Protein AF-A0A7J4E538-F1 (afdb_monomer)

Nearest PDB structures (foldseek):
  3qdk-assembly1_B  TM=8.123E-01  e=2.907E-06  Halalkalibacterium halodurans
  3qdk-assembly2_C  TM=8.175E-01  e=4.466E-06  Halalkalibacterium halodurans
  5ya1-assembly2_B  TM=7.866E-01  e=6.069E-06  Escherichia coli K-12
  5ya2-assembly2_B  TM=7.824E-01  e=9.915E-06  Escherichia coli K-12
  5ya0-assembly2_B  TM=7.803E-01  e=9.915E-06  Escherichia coli K-12

Solvent-accessible surface area (backbone atoms only — not comparable to full-atom values): 7075 Å² total; per-residue (Å²): 89,81,43,57,33,30,43,51,69,52,74,39,69,65,94,81,84,52,94,48,38,52,74,47,63,23,96,66,60,48,94,53,24,36,33,38,33,34,47,33,63,49,36,48,43,51,49,50,48,42,40,71,74,75,28,54,66,44,46,55,49,16,67,75,70,76,50,58,38,63,57,55,52,48,62,50,19,67,76,45,61,91,62,36,90,64,41,44,60,45,67,30,72,48,87,15,36,38,42,68,71,69,35,67,79,46,61,49,44,80,45,64,87,56,94,83,62,49,72,34,38,64,52,60,58,92

Structure (mmCIF, N/CA/C/O backbone):
data_AF-A0A7J4E538-F1
#
_entry.id   AF-A0A7J4E538-F1
#
loop_
_atom_site.group_PDB
_atom_site.id
_atom_site.type_symbol
_atom_site.label_atom_id
_atom_site.label_alt_id
_atom_site.label_comp_id
_atom_site.label_asym_id
_atom_site.label_entity_id
_atom_site.label_seq_id
_atom_site.pdbx_PDB_ins_code
_atom_site.Cartn_x
_atom_site.Cartn_y
_atom_site.Cartn_z
_atom_site.occupancy
_atom_site.B_iso_or_equiv
_atom_site.auth_seq_id
_atom_site.auth_comp_id
_atom_site.auth_asym_id
_atom_site.auth_atom_id
_atom_site.pdbx_PDB_model_num
ATOM 1 N N . MET A 1 1 ? 9.298 7.869 -6.219 1.00 87.31 1 MET A N 1
ATOM 2 C CA . MET A 1 1 ? 8.281 8.897 -5.910 1.00 87.31 1 MET A CA 1
ATOM 3 C C . MET A 1 1 ? 7.051 8.215 -5.338 1.00 87.31 1 MET A C 1
ATOM 5 O O . MET A 1 1 ? 6.544 7.294 -5.969 1.00 87.31 1 MET A O 1
ATOM 9 N N . LEU A 1 2 ? 6.585 8.668 -4.174 1.00 92.56 2 LEU A N 1
ATOM 10 C CA . LEU A 1 2 ? 5.386 8.168 -3.500 1.00 92.56 2 LEU A CA 1
ATOM 11 C C . LEU A 1 2 ? 4.404 9.330 -3.312 1.00 92.56 2 LEU A C 1
ATOM 13 O O . LEU A 1 2 ? 4.782 10.370 -2.782 1.00 92.56 2 LEU A O 1
ATOM 17 N N . GLY A 1 3 ? 3.173 9.171 -3.786 1.00 93.44 3 GLY A N 1
ATOM 18 C CA . GLY A 1 3 ? 2.114 10.175 -3.702 1.00 93.44 3 GLY A CA 1
ATOM 19 C C . GLY A 1 3 ? 0.751 9.495 -3.749 1.00 93.44 3 GLY A C 1
ATOM 20 O O . GLY A 1 3 ? 0.539 8.507 -3.056 1.00 93.44 3 GLY A O 1
ATOM 21 N N . THR A 1 4 ? -0.170 9.978 -4.591 1.00 93.25 4 THR A N 1
ATOM 22 C CA . THR A 1 4 ? -1.468 9.294 -4.811 1.00 93.25 4 THR A CA 1
ATOM 23 C C . THR A 1 4 ? -1.249 7.853 -5.293 1.00 93.25 4 THR A C 1
ATOM 25 O O . THR A 1 4 ? -1.818 6.908 -4.745 1.00 93.25 4 THR A O 1
ATOM 28 N N . SER A 1 5 ? -0.353 7.713 -6.266 1.00 93.56 5 SER A N 1
ATOM 29 C CA . SER A 1 5 ? 0.220 6.468 -6.768 1.00 93.56 5 SER A CA 1
ATOM 30 C C . SER A 1 5 ? 1.713 6.417 -6.420 1.00 93.56 5 SER A C 1
ATOM 32 O O . SER A 1 5 ? 2.270 7.386 -5.892 1.00 93.56 5 SER A O 1
ATOM 34 N N . MET A 1 6 ? 2.398 5.332 -6.770 1.00 93.88 6 MET A N 1
ATOM 35 C CA . MET A 1 6 ? 3.851 5.241 -6.627 1.00 93.88 6 MET A CA 1
ATOM 36 C C . MET A 1 6 ? 4.519 4.957 -7.970 1.00 93.88 6 MET A C 1
ATOM 38 O O . MET A 1 6 ? 3.997 4.222 -8.804 1.00 93.88 6 MET A O 1
ATOM 42 N N . CYS A 1 7 ? 5.695 5.544 -8.163 1.00 93.38 7 CYS A N 1
ATOM 43 C CA . CYS A 1 7 ? 6.639 5.145 -9.195 1.00 93.38 7 CYS A CA 1
ATOM 44 C C . CYS A 1 7 ? 8.003 4.937 -8.539 1.00 93.38 7 CYS A C 1
ATOM 46 O O . CYS A 1 7 ? 8.565 5.873 -7.956 1.00 93.38 7 CYS A O 1
ATOM 48 N N . ASN A 1 8 ? 8.531 3.722 -8.606 1.00 93.19 8 ASN A N 1
ATOM 49 C CA . ASN A 1 8 ? 9.882 3.397 -8.169 1.00 93.19 8 ASN A CA 1
ATOM 50 C C . ASN A 1 8 ? 10.650 2.805 -9.343 1.00 93.19 8 ASN A C 1
ATOM 52 O O . ASN A 1 8 ? 10.150 1.934 -10.044 1.00 93.19 8 ASN A O 1
ATOM 56 N N . GLY A 1 9 ? 11.873 3.268 -9.556 1.00 93.44 9 GLY A N 1
ATOM 57 C CA . GLY A 1 9 ? 12.694 2.775 -10.646 1.00 93.44 9 GLY A CA 1
ATOM 58 C C . GLY A 1 9 ? 14.167 2.947 -10.357 1.00 93.44 9 GLY A C 1
ATOM 59 O O . GLY A 1 9 ? 14.551 3.637 -9.412 1.00 93.44 9 GLY A O 1
ATOM 60 N N . PHE A 1 10 ? 14.973 2.304 -11.182 1.00 93.94 10 PHE A N 1
ATOM 61 C CA . PHE A 1 10 ? 16.421 2.292 -11.096 1.00 93.94 10 PHE A CA 1
ATOM 62 C C . PHE A 1 10 ? 17.008 2.349 -12.503 1.00 93.94 10 PHE A C 1
ATOM 64 O O . PHE A 1 10 ? 16.390 1.897 -13.468 1.00 93.94 10 PHE A O 1
ATOM 71 N N . VAL A 1 11 ? 18.197 2.933 -12.605 1.00 95.19 11 VAL A N 1
ATOM 72 C CA . VAL A 1 11 ? 18.977 2.992 -13.842 1.00 95.19 11 VAL A CA 1
ATOM 73 C C . VAL A 1 11 ? 20.076 1.941 -13.752 1.00 95.19 11 VAL A C 1
ATOM 75 O O . VAL A 1 11 ? 20.701 1.797 -12.700 1.00 95.19 11 VAL A O 1
ATOM 78 N N . ASN A 1 12 ? 20.304 1.198 -14.828 1.00 93.12 12 ASN A N 1
ATOM 79 C CA . ASN A 1 12 ? 21.382 0.221 -14.927 1.00 93.12 12 ASN A CA 1
ATOM 80 C C . ASN A 1 12 ? 22.054 0.273 -16.307 1.00 93.12 12 ASN A C 1
ATOM 82 O O . ASN A 1 12 ? 21.468 0.718 -17.287 1.00 93.12 12 ASN A O 1
ATOM 86 N N . GLU A 1 13 ? 23.310 -0.167 -16.368 1.00 93.50 13 GLU A N 1
ATOM 87 C CA . GLU A 1 13 ? 24.064 -0.301 -17.627 1.00 93.50 13 GLU A CA 1
ATOM 88 C C . GLU A 1 13 ? 23.940 -1.710 -18.226 1.00 93.50 13 GLU A C 1
ATOM 90 O O . GLU A 1 13 ? 24.155 -1.936 -19.413 1.00 93.50 13 GLU A O 1
ATOM 95 N N . GLU A 1 14 ? 23.571 -2.686 -17.396 1.00 89.50 14 GLU A N 1
ATOM 96 C CA . GLU A 1 14 ? 23.312 -4.049 -17.839 1.00 89.50 14 GLU A CA 1
ATOM 97 C C . GLU A 1 14 ? 21.870 -4.201 -18.325 1.00 89.50 14 GLU A C 1
ATOM 99 O O . GLU A 1 14 ? 20.927 -3.765 -17.661 1.00 89.50 14 GLU A O 1
ATOM 104 N N . LEU A 1 15 ? 21.687 -4.924 -19.432 1.00 86.12 15 LEU A N 1
ATOM 105 C CA . LEU A 1 15 ? 20.380 -5.199 -20.028 1.00 86.12 15 LEU A CA 1
ATOM 106 C C . LEU A 1 15 ? 19.576 -6.235 -19.210 1.00 86.12 15 LEU A C 1
ATOM 108 O O . LEU A 1 15 ? 19.348 -7.365 -19.642 1.00 86.12 15 LEU A O 1
ATOM 112 N N . ARG A 1 16 ? 19.137 -5.856 -18.005 1.00 87.75 16 ARG A N 1
ATOM 113 C CA . ARG A 1 16 ? 18.301 -6.682 -17.116 1.00 87.75 16 ARG A CA 1
ATOM 114 C C . ARG A 1 16 ? 16.819 -6.378 -17.337 1.00 87.75 16 ARG A C 1
ATOM 116 O O . ARG A 1 16 ? 16.200 -5.654 -16.561 1.00 87.75 16 ARG A O 1
ATOM 123 N N . LEU A 1 17 ? 16.256 -6.930 -18.409 1.00 91.06 17 LEU A N 1
ATOM 124 C CA . LEU A 1 17 ? 14.844 -6.748 -18.752 1.00 91.06 17 LEU A CA 1
ATOM 125 C C . LEU A 1 17 ? 13.949 -7.660 -17.909 1.00 91.06 17 LEU A C 1
ATOM 127 O O . LEU A 1 17 ? 14.226 -8.847 -17.746 1.00 91.06 17 LEU A O 1
ATOM 131 N N . SER A 1 18 ? 12.841 -7.112 -17.411 1.00 91.44 18 SER A N 1
ATOM 132 C CA . SER A 1 18 ? 11.819 -7.872 -16.690 1.00 91.44 18 SER A CA 1
ATOM 133 C C . SER A 1 18 ? 10.427 -7.523 -17.205 1.00 91.44 18 SER A C 1
ATOM 135 O O . SER A 1 18 ? 10.092 -6.338 -17.225 1.00 91.44 18 SER A O 1
ATOM 137 N N . PRO A 1 19 ? 9.572 -8.510 -17.536 1.00 91.88 19 PRO A N 1
ATOM 138 C CA . PRO A 1 19 ? 8.190 -8.250 -17.945 1.00 91.88 19 PRO A CA 1
ATOM 139 C C . PRO A 1 19 ? 7.330 -7.686 -16.801 1.00 91.88 19 PRO A C 1
ATOM 141 O O . PRO A 1 19 ? 6.257 -7.142 -17.035 1.00 91.88 19 PRO A O 1
ATOM 144 N N . LYS A 1 20 ? 7.795 -7.778 -15.548 1.00 93.56 20 LYS A N 1
ATOM 145 C CA . LYS A 1 20 ? 7.113 -7.194 -14.381 1.00 93.56 20 LYS A CA 1
ATOM 146 C C . LYS A 1 20 ? 7.325 -5.683 -14.255 1.00 93.56 20 LYS A C 1
ATOM 148 O O . LYS A 1 20 ? 6.678 -5.052 -13.427 1.00 93.56 20 LYS A O 1
ATOM 153 N N . LEU A 1 21 ? 8.245 -5.118 -15.033 1.00 94.44 21 LEU A N 1
ATOM 154 C CA . LEU A 1 21 ? 8.620 -3.708 -15.000 1.00 94.44 21 LEU A CA 1
ATOM 155 C C . LEU A 1 21 ? 8.418 -3.080 -16.377 1.00 94.44 21 LEU A C 1
ATOM 157 O O . LEU A 1 21 ? 8.453 -3.760 -17.401 1.00 94.44 21 LEU A O 1
ATOM 161 N N . VAL A 1 22 ? 8.266 -1.761 -16.397 1.00 93.69 22 VAL A N 1
ATOM 162 C CA . VAL A 1 22 ? 8.410 -0.975 -17.624 1.00 93.69 22 VAL A CA 1
ATOM 163 C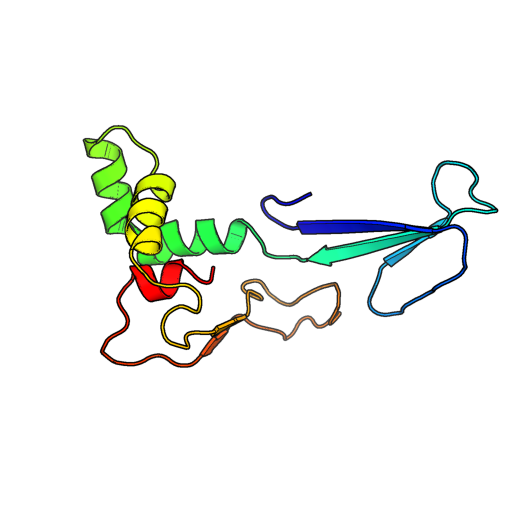 C . VAL A 1 22 ? 9.900 -0.7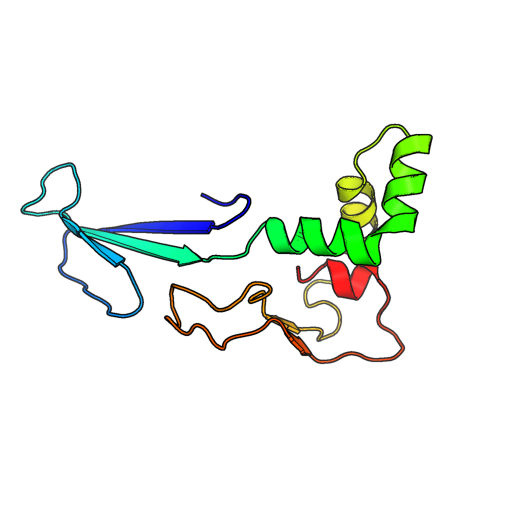27 -17.829 1.00 93.69 22 VAL A C 1
ATOM 165 O O . VAL A 1 22 ? 10.558 -0.248 -16.910 1.00 93.69 22 VAL A O 1
ATOM 168 N N . ASN A 1 23 ? 10.432 -1.058 -19.008 1.00 93.94 23 ASN A N 1
ATOM 169 C CA . ASN A 1 23 ? 11.855 -0.916 -19.335 1.00 93.94 23 ASN A CA 1
ATOM 170 C C . ASN A 1 23 ? 12.005 -0.075 -20.609 1.00 93.94 23 ASN A C 1
ATOM 172 O O . ASN A 1 23 ? 11.325 -0.353 -21.596 1.00 93.94 23 ASN A O 1
ATOM 176 N N . TYR A 1 24 ? 12.879 0.930 -20.601 1.00 92.62 24 TYR A N 1
ATOM 177 C CA . TYR A 1 24 ? 13.192 1.749 -21.779 1.00 92.62 24 TYR A CA 1
ATOM 178 C C . TYR A 1 24 ? 14.601 2.340 -21.687 1.00 92.62 24 TYR A C 1
ATOM 180 O O . TYR A 1 24 ? 15.131 2.480 -20.580 1.00 92.62 24 TYR A O 1
ATOM 188 N N . PRO A 1 25 ? 15.209 2.693 -22.836 1.00 94.19 25 PRO A N 1
ATOM 189 C CA . PRO A 1 25 ? 16.463 3.436 -22.873 1.00 94.19 25 PRO A CA 1
ATOM 190 C C . PRO A 1 25 ? 16.413 4.655 -21.956 1.00 94.19 25 PRO A C 1
ATOM 192 O O . PRO A 1 25 ? 15.448 5.425 -21.977 1.00 94.19 25 PRO A O 1
ATOM 195 N N . TYR A 1 26 ? 17.437 4.820 -21.123 1.00 95.19 26 TYR A N 1
ATOM 196 C CA . TYR A 1 26 ? 17.521 5.979 -20.251 1.00 95.19 26 TYR A CA 1
ATOM 197 C C . TYR A 1 26 ? 17.761 7.246 -21.078 1.00 95.19 26 TYR A C 1
ATOM 199 O O . TYR A 1 26 ? 18.400 7.217 -22.124 1.00 95.19 26 TYR A O 1
ATOM 207 N N . VAL A 1 27 ? 17.254 8.384 -20.599 1.00 94.00 27 VAL A N 1
ATOM 208 C CA . VAL A 1 27 ? 17.322 9.659 -21.336 1.00 94.00 27 VAL A CA 1
ATOM 209 C C . VAL A 1 27 ? 18.759 10.149 -21.558 1.00 94.00 27 VAL A C 1
ATOM 211 O O . VAL A 1 27 ? 19.024 10.886 -22.503 1.00 94.00 27 VAL A O 1
ATOM 214 N N . VAL A 1 28 ? 19.697 9.731 -20.704 1.00 93.62 28 VAL A N 1
ATOM 215 C CA . VAL A 1 28 ? 21.131 10.000 -20.848 1.00 93.62 28 VAL A CA 1
ATOM 216 C C . VAL A 1 28 ? 21.832 8.699 -21.223 1.00 93.62 28 VAL A C 1
ATOM 218 O O . VAL A 1 28 ? 21.664 7.705 -20.527 1.00 93.62 28 VAL A O 1
ATOM 221 N N . GLN A 1 29 ? 22.650 8.722 -22.281 1.00 92.62 29 GLN A N 1
ATOM 222 C CA . GLN A 1 29 ? 23.340 7.531 -22.799 1.00 92.62 29 GLN A CA 1
ATOM 223 C C . GLN A 1 29 ? 22.367 6.380 -23.108 1.00 92.62 29 GLN A C 1
ATOM 225 O O . GLN A 1 29 ? 22.550 5.254 -22.655 1.00 92.62 29 GLN A O 1
ATOM 230 N N . ASP A 1 30 ? 21.353 6.665 -23.916 1.00 91.44 30 ASP A N 1
ATOM 231 C CA . ASP A 1 30 ? 20.278 5.757 -24.336 1.00 91.44 30 ASP A CA 1
ATOM 232 C C . ASP A 1 30 ? 20.760 4.415 -24.918 1.00 91.44 30 ASP A C 1
ATOM 234 O O . ASP A 1 30 ? 20.076 3.402 -24.804 1.00 91.44 30 ASP A O 1
ATOM 238 N N . GLN A 1 31 ? 21.962 4.373 -25.493 1.00 91.31 31 GLN A N 1
ATOM 239 C CA . GLN A 1 31 ? 22.560 3.135 -26.011 1.00 91.31 31 GLN A CA 1
ATOM 240 C C . GLN A 1 31 ? 23.249 2.263 -24.951 1.00 91.31 31 GLN A C 1
ATOM 242 O O . GLN A 1 31 ? 23.595 1.118 -25.237 1.00 91.31 31 GLN A O 1
ATOM 247 N N . LYS A 1 32 ? 23.509 2.803 -23.757 1.00 92.19 32 LYS A N 1
ATOM 248 C CA . LYS A 1 32 ? 24.271 2.131 -22.690 1.00 92.19 32 LYS A CA 1
ATOM 249 C C . LYS A 1 32 ? 23.482 1.968 -21.404 1.00 92.19 32 LYS A C 1
ATOM 251 O O . LYS A 1 32 ? 23.767 1.056 -20.643 1.00 92.19 32 LYS A O 1
ATOM 256 N N . MET A 1 33 ? 22.533 2.859 -21.148 1.00 95.25 33 MET A N 1
ATOM 257 C CA . MET A 1 33 ? 21.771 2.903 -19.914 1.00 95.25 33 MET A CA 1
ATOM 258 C C . MET A 1 33 ? 20.311 2.569 -20.170 1.00 95.25 33 MET A C 1
ATOM 260 O O . MET A 1 33 ? 19.680 3.068 -21.101 1.00 95.25 33 MET A O 1
ATOM 264 N N . LEU A 1 34 ? 19.760 1.756 -19.284 1.00 95.00 34 LEU A N 1
ATOM 265 C CA . LEU A 1 34 ? 18.364 1.374 -19.249 1.00 95.00 34 LEU A CA 1
ATOM 266 C C . LEU A 1 34 ? 17.747 1.913 -17.956 1.00 95.00 34 LEU A C 1
ATOM 268 O O . LEU A 1 34 ? 18.356 1.882 -16.887 1.00 95.00 34 LEU A O 1
ATOM 272 N N . TYR A 1 35 ? 16.526 2.426 -18.059 1.00 95.31 35 TYR A N 1
ATOM 273 C CA . TYR A 1 35 ? 15.709 2.768 -16.907 1.00 95.31 35 TYR A CA 1
ATOM 274 C C . TYR A 1 35 ? 14.540 1.796 -16.809 1.00 95.31 35 TYR A C 1
ATOM 276 O O . TYR A 1 35 ? 13.751 1.631 -17.745 1.00 95.31 35 TYR A O 1
ATOM 284 N N . SER A 1 36 ? 14.451 1.150 -15.652 1.00 95.19 36 SER A N 1
ATOM 285 C CA . SER A 1 36 ? 13.397 0.204 -15.321 1.00 95.19 36 SER A CA 1
ATOM 286 C C . SER A 1 36 ? 12.598 0.746 -14.150 1.00 95.19 36 SER A C 1
ATOM 288 O O . SER A 1 36 ? 13.172 1.124 -13.125 1.00 95.19 36 SER A O 1
ATOM 290 N N . PHE A 1 37 ? 11.273 0.770 -14.267 1.00 94.69 37 PHE A N 1
ATOM 291 C CA . PHE A 1 37 ? 10.412 1.229 -13.183 1.00 94.69 37 PHE A CA 1
ATOM 292 C C . PHE A 1 37 ? 9.163 0.365 -13.007 1.00 94.69 37 PHE A C 1
ATOM 294 O O . PHE A 1 37 ? 8.652 -0.254 -13.942 1.00 94.69 37 PHE A O 1
ATOM 301 N N . ALA A 1 38 ? 8.659 0.352 -11.778 1.00 94.56 38 ALA A N 1
ATOM 302 C CA . ALA A 1 38 ? 7.343 -0.135 -11.415 1.00 94.56 38 ALA A CA 1
ATOM 303 C C . ALA A 1 38 ? 6.436 1.061 -11.109 1.00 94.56 38 ALA A C 1
ATOM 305 O O . ALA A 1 38 ? 6.754 1.931 -10.295 1.00 94.56 38 ALA A O 1
ATOM 306 N N . GLY A 1 39 ? 5.304 1.119 -11.805 1.00 92.56 39 GLY A N 1
ATOM 307 C CA . GLY A 1 39 ? 4.213 2.020 -11.464 1.00 92.56 39 GLY A CA 1
ATOM 308 C C . GLY A 1 39 ? 3.181 1.247 -10.664 1.00 92.56 39 GLY A C 1
ATOM 309 O O . GLY A 1 39 ? 2.583 0.332 -11.215 1.00 92.56 39 GLY A O 1
ATOM 310 N N . ILE A 1 40 ? 2.952 1.635 -9.414 1.00 91.62 40 ILE A N 1
ATOM 311 C CA . ILE A 1 40 ? 1.901 1.076 -8.555 1.00 91.62 40 ILE A CA 1
ATOM 312 C C . ILE A 1 40 ? 0.744 2.069 -8.532 1.00 91.62 40 ILE A C 1
ATOM 314 O O . ILE A 1 40 ? 0.956 3.277 -8.395 1.00 91.62 40 ILE A O 1
ATOM 318 N N . VAL A 1 41 ? -0.468 1.586 -8.788 1.00 90.94 41 VAL A N 1
ATOM 319 C CA . VAL A 1 41 ? -1.668 2.401 -9.016 1.00 90.94 41 VAL A CA 1
ATOM 320 C C . VAL A 1 41 ? -2.093 3.104 -7.734 1.00 90.94 41 VAL A C 1
ATOM 322 O O . VAL A 1 41 ? -2.303 4.318 -7.743 1.00 90.94 41 VAL A O 1
ATOM 325 N N . THR A 1 42 ? -2.154 2.370 -6.628 1.00 89.75 42 THR A N 1
ATOM 326 C CA . THR A 1 42 ? -2.638 2.873 -5.343 1.00 89.75 42 THR A CA 1
ATOM 327 C C . THR A 1 42 ? -1.538 2.873 -4.299 1.00 89.75 42 THR A C 1
ATOM 329 O O . THR A 1 42 ? -0.967 1.841 -3.969 1.00 89.75 42 THR A O 1
ATOM 332 N N . ALA A 1 43 ? -1.241 4.061 -3.776 1.00 92.50 43 ALA A N 1
ATOM 333 C CA . ALA A 1 43 ? -0.331 4.230 -2.655 1.00 92.50 43 ALA A CA 1
ATOM 334 C C . ALA A 1 43 ? -0.967 5.141 -1.599 1.00 92.50 43 ALA A C 1
ATOM 33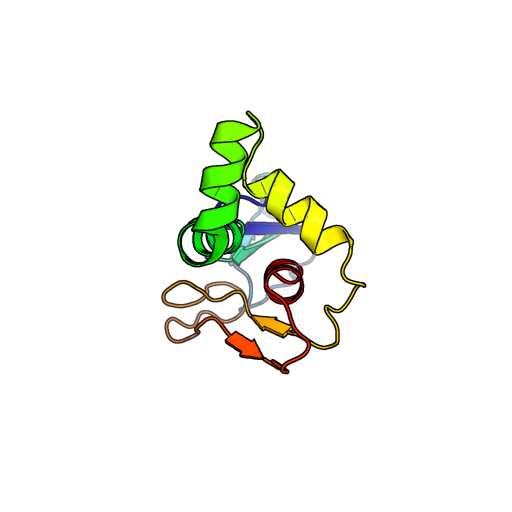6 O O . ALA A 1 43 ? -1.852 4.706 -0.870 1.00 92.50 43 ALA A O 1
ATOM 337 N N . GLY A 1 44 ? -0.650 6.437 -1.580 1.00 93.62 44 GLY A N 1
ATOM 338 C CA . GLY A 1 44 ? -1.265 7.394 -0.654 1.00 93.62 44 GLY A CA 1
ATOM 339 C C . GLY A 1 44 ? -2.783 7.536 -0.821 1.00 93.62 44 GLY A C 1
ATOM 340 O O . GLY A 1 44 ? -3.463 8.019 0.085 1.00 93.62 44 GLY A O 1
ATOM 341 N N . TYR A 1 45 ? -3.351 7.084 -1.946 1.00 94.06 45 TYR A N 1
ATOM 342 C CA . TYR A 1 45 ? -4.803 6.977 -2.085 1.00 94.06 45 TYR A CA 1
ATOM 343 C C . TYR A 1 45 ? -5.425 5.962 -1.110 1.00 94.06 45 TYR A C 1
ATOM 345 O O . TYR A 1 45 ? -6.543 6.194 -0.660 1.00 94.06 45 TYR A O 1
ATOM 353 N N . CYS A 1 46 ? -4.712 4.896 -0.718 1.00 94.88 46 CYS A N 1
ATOM 354 C CA . CYS A 1 46 ? -5.175 3.942 0.298 1.00 94.88 46 CYS A CA 1
ATOM 355 C C . CYS A 1 46 ? -5.386 4.636 1.649 1.00 94.88 46 CYS A C 1
ATOM 357 O O . CYS A 1 46 ? -6.442 4.497 2.264 1.00 94.88 46 CYS A O 1
ATOM 359 N N . ILE A 1 47 ? -4.421 5.461 2.058 1.00 94.88 47 ILE A N 1
ATOM 360 C CA . ILE A 1 47 ? -4.472 6.243 3.301 1.00 94.88 47 ILE A CA 1
ATOM 361 C C . ILE A 1 47 ? -5.618 7.265 3.244 1.00 94.88 47 ILE A C 1
ATOM 363 O O . ILE A 1 47 ? -6.391 7.404 4.194 1.00 94.88 47 ILE A O 1
ATOM 367 N N . ARG A 1 48 ? -5.787 7.952 2.104 1.00 94.81 48 ARG A N 1
ATOM 368 C CA . ARG A 1 48 ? -6.918 8.870 1.886 1.00 94.81 48 ARG A CA 1
ATOM 369 C C . ARG A 1 48 ? -8.261 8.148 1.992 1.00 94.81 48 ARG A C 1
ATOM 371 O O . ARG A 1 48 ? -9.152 8.630 2.684 1.00 94.81 48 ARG A O 1
ATOM 378 N N . TRP A 1 49 ? -8.399 7.004 1.325 1.00 94.88 49 TRP A N 1
ATOM 379 C CA . TRP A 1 49 ? -9.610 6.190 1.375 1.00 94.88 49 TRP A CA 1
ATOM 380 C C . TRP A 1 49 ? -9.924 5.760 2.809 1.00 94.88 49 TRP A C 1
ATOM 382 O O . TRP A 1 49 ? -11.065 5.894 3.245 1.00 94.88 49 TRP A O 1
ATOM 392 N N . PHE A 1 50 ? -8.912 5.327 3.568 1.00 96.12 50 PHE A N 1
ATOM 393 C CA . PHE A 1 50 ? -9.086 4.950 4.967 1.00 96.12 50 PHE A CA 1
ATOM 394 C C . PHE A 1 50 ? -9.621 6.118 5.792 1.00 96.12 50 PHE A C 1
ATOM 396 O O . PHE A 1 50 ? -10.631 5.978 6.482 1.00 96.12 50 PHE A O 1
ATOM 403 N N . ARG A 1 51 ? -8.989 7.292 5.686 1.00 94.88 51 ARG A N 1
ATOM 404 C CA . ARG A 1 51 ? -9.440 8.510 6.369 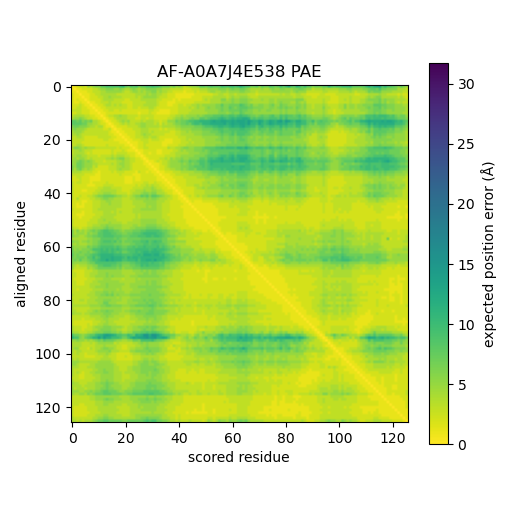1.00 94.88 51 ARG A CA 1
ATOM 405 C C . ARG A 1 51 ? -10.898 8.834 6.031 1.00 94.88 51 ARG A C 1
ATOM 407 O O . ARG A 1 51 ? -11.690 9.093 6.932 1.00 94.88 51 ARG A O 1
ATOM 414 N N . ASP A 1 52 ? -11.254 8.800 4.751 1.00 94.81 52 ASP A N 1
ATOM 415 C CA . ASP A 1 52 ? -12.578 9.221 4.282 1.00 94.81 52 ASP A CA 1
ATOM 416 C C . ASP A 1 52 ? -13.686 8.221 4.659 1.00 94.81 52 ASP A C 1
ATOM 418 O O . ASP A 1 52 ? -14.806 8.624 4.991 1.00 94.81 52 ASP A O 1
ATOM 422 N N . GLN A 1 53 ? -13.390 6.917 4.634 1.00 95.25 53 GLN A N 1
ATOM 423 C CA . GLN A 1 53 ? -14.380 5.865 4.891 1.00 95.25 53 GLN A CA 1
ATOM 424 C C . GLN A 1 53 ? -14.436 5.426 6.358 1.00 95.25 53 GLN A C 1
ATOM 426 O O . GLN A 1 53 ? -15.528 5.272 6.906 1.00 95.25 53 GLN A O 1
ATOM 431 N N . LEU A 1 54 ? -13.281 5.254 7.003 1.00 94.56 54 LEU A N 1
ATOM 432 C CA . LEU A 1 54 ? -13.139 4.671 8.345 1.00 94.56 54 LEU A CA 1
ATOM 433 C C . LEU A 1 54 ? -12.664 5.690 9.399 1.00 94.56 54 LEU A C 1
ATOM 435 O O . LEU A 1 54 ? -12.913 5.512 10.594 1.00 94.56 54 LEU A O 1
ATOM 439 N N . GLY A 1 55 ? -12.031 6.781 8.961 1.00 93.88 55 GLY A N 1
ATOM 440 C CA . GLY A 1 55 ? -11.441 7.829 9.801 1.00 93.88 55 GLY A CA 1
ATOM 441 C C . GLY A 1 55 ? -12.336 9.047 10.077 1.00 93.88 55 GLY A C 1
ATOM 442 O O . GLY A 1 55 ? -11.829 10.131 10.359 1.00 93.88 55 GLY A O 1
ATOM 443 N N . LYS A 1 56 ? -13.668 8.929 9.957 1.00 92.81 56 LYS A N 1
ATOM 444 C CA . LYS A 1 56 ? -14.591 10.083 10.077 1.00 92.81 56 LYS A CA 1
ATOM 445 C C . LYS A 1 56 ? -14.554 10.758 11.453 1.00 92.81 56 LYS A C 1
ATOM 447 O O . LYS A 1 56 ? -14.732 11.970 11.545 1.00 92.81 56 LYS A O 1
ATOM 452 N N . GLN A 1 57 ? -14.334 9.986 12.517 1.00 92.38 57 GLN A N 1
ATOM 453 C CA . GLN A 1 57 ? -14.230 10.513 13.883 1.00 92.38 57 GLN A CA 1
ATOM 454 C C . GLN A 1 57 ? -12.945 11.325 14.055 1.00 92.38 57 GLN A C 1
ATOM 456 O O . GLN A 1 57 ? -12.970 12.426 14.593 1.00 92.38 57 GLN A O 1
ATOM 461 N N . GLU A 1 58 ? -11.840 10.813 13.524 1.00 93.31 58 GLU A N 1
ATOM 462 C CA . GLU A 1 58 ? -10.536 11.463 13.514 1.00 93.31 58 GLU A CA 1
ATOM 463 C C . GLU A 1 58 ? -10.569 12.725 12.648 1.00 93.31 58 GLU A C 1
ATOM 465 O O . GLU A 1 58 ? -9.988 13.739 13.017 1.00 93.31 58 GLU A O 1
ATOM 470 N N . ALA A 1 59 ? -11.317 12.712 11.541 1.00 90.06 59 ALA A N 1
ATOM 471 C CA . ALA A 1 59 ? -11.573 13.901 10.734 1.00 90.06 59 ALA A CA 1
ATOM 472 C C . ALA A 1 59 ? -12.339 14.988 11.506 1.00 90.06 59 ALA A C 1
ATOM 474 O O . ALA A 1 59 ? -11.974 16.159 11.423 1.00 90.06 59 ALA A O 1
ATOM 475 N N . ALA A 1 60 ? -13.355 14.616 12.289 1.00 92.25 60 ALA A N 1
ATOM 476 C CA . ALA A 1 60 ? -14.087 15.566 13.126 1.00 92.25 60 ALA A CA 1
ATOM 477 C C . ALA A 1 60 ? -13.212 16.126 14.262 1.00 92.25 60 ALA A C 1
ATOM 479 O O . ALA A 1 60 ? -13.216 17.331 14.516 1.00 92.25 60 ALA A O 1
ATOM 480 N N . LEU A 1 61 ? -12.426 15.265 14.914 1.00 92.75 61 LEU A N 1
ATOM 481 C CA . LEU A 1 61 ? -11.506 15.658 15.979 1.00 92.75 61 LEU A CA 1
ATOM 482 C C . LEU A 1 61 ? -10.389 16.575 15.456 1.00 92.75 61 LEU A C 1
ATOM 484 O O . LEU A 1 61 ? -10.060 17.573 16.091 1.00 92.75 61 LEU A O 1
ATOM 488 N N . ALA A 1 62 ? -9.860 16.288 14.266 1.00 92.81 62 ALA A N 1
ATOM 489 C CA . ALA A 1 62 ? -8.868 17.111 13.580 1.00 92.81 62 ALA A CA 1
ATOM 490 C C . ALA A 1 62 ? -9.338 18.559 13.390 1.00 92.81 62 ALA A C 1
ATOM 492 O O . ALA A 1 62 ? -8.572 19.490 13.640 1.00 92.81 62 ALA A O 1
ATOM 493 N N . SER A 1 63 ? -10.609 18.760 13.022 1.00 89.94 63 SER A N 1
ATOM 494 C CA . SER A 1 63 ? -11.196 20.099 12.902 1.00 89.94 63 SER A CA 1
ATOM 495 C C . SER A 1 63 ? -11.267 20.845 14.236 1.00 89.94 63 SER A C 1
ATOM 497 O O . SER A 1 63 ? -11.095 22.058 14.254 1.00 89.94 63 SER A O 1
ATOM 499 N N . GLN A 1 64 ? -11.497 20.143 15.349 1.00 92.81 64 GLN A N 1
ATOM 500 C CA . GLN A 1 64 ? -11.552 20.756 16.683 1.00 92.81 64 GLN A CA 1
ATOM 501 C C . GLN A 1 64 ? -10.161 21.092 17.227 1.00 92.81 64 GLN A C 1
ATOM 503 O O . GLN A 1 64 ? -9.968 22.136 17.841 1.00 92.81 64 GLN A O 1
ATOM 508 N N . LEU A 1 65 ? -9.192 20.207 16.992 1.00 91.62 65 LEU A N 1
ATOM 509 C CA . LEU A 1 65 ? -7.820 20.340 17.480 1.00 91.62 65 LEU A CA 1
ATOM 510 C C . LEU A 1 65 ? -6.925 21.183 16.557 1.00 91.62 65 LEU A C 1
ATOM 512 O O . LEU A 1 65 ? -5.780 21.450 16.907 1.00 91.62 65 LEU A O 1
ATOM 516 N N . ASN A 1 66 ? -7.433 21.601 15.392 1.00 92.62 66 ASN A N 1
ATOM 517 C CA . ASN A 1 66 ? -6.688 22.324 14.358 1.00 92.62 66 ASN A CA 1
ATOM 518 C C . ASN A 1 66 ? -5.394 21.598 13.926 1.00 92.62 66 ASN A C 1
ATOM 520 O O . ASN A 1 66 ? -4.344 22.212 13.735 1.00 92.62 66 ASN A O 1
ATOM 524 N N . ILE A 1 67 ? -5.479 20.274 13.779 1.00 94.19 67 ILE A N 1
ATOM 525 C CA . ILE A 1 67 ? -4.393 19.408 13.296 1.00 94.19 67 ILE A CA 1
ATOM 526 C C . ILE A 1 67 ? -4.870 18.565 12.113 1.00 94.19 67 ILE A C 1
ATOM 528 O O . ILE A 1 67 ? -6.058 18.498 11.814 1.00 94.19 67 ILE A O 1
ATOM 532 N N . SER A 1 68 ? -3.944 17.904 11.420 1.00 94.56 68 SER A N 1
ATOM 533 C CA . SER A 1 68 ? -4.293 16.979 10.341 1.00 94.56 68 SER A CA 1
ATOM 534 C C . SER A 1 68 ? -4.925 15.701 10.897 1.00 94.56 68 SER A C 1
ATOM 536 O O . SER A 1 68 ? -4.424 15.109 11.852 1.00 94.56 68 SER A O 1
ATOM 538 N N . SER A 1 69 ? -5.983 15.217 10.247 1.00 94.56 69 SER A N 1
ATOM 539 C CA . SER A 1 69 ? -6.583 13.912 10.552 1.00 94.56 69 SER A CA 1
ATOM 540 C C . SER A 1 69 ? -5.623 12.750 10.329 1.00 94.56 69 SER A C 1
ATOM 542 O O . SER A 1 69 ? -5.699 11.764 11.055 1.00 94.56 69 SER A O 1
ATOM 544 N N . TYR A 1 70 ? -4.681 12.888 9.392 1.00 95.38 70 TYR A N 1
ATOM 545 C CA . TYR A 1 70 ? -3.608 11.911 9.214 1.00 95.38 70 TYR A CA 1
ATOM 546 C C . TYR A 1 70 ? -2.710 11.839 10.451 1.00 95.38 70 TYR A C 1
ATOM 548 O O . TYR A 1 70 ? -2.430 10.749 10.917 1.00 95.38 70 TYR A O 1
ATOM 556 N N . SER A 1 71 ? -2.371 12.979 11.061 1.00 95.81 71 SER A N 1
ATOM 557 C CA . SER A 1 71 ? -1.537 13.000 12.269 1.00 95.81 71 SER A CA 1
ATOM 558 C C . SER A 1 71 ? -2.206 12.305 13.454 1.00 95.81 71 SER A C 1
ATOM 560 O O . SER A 1 71 ? -1.530 11.652 14.236 1.00 95.81 71 SER A O 1
ATOM 562 N N . ILE A 1 72 ? -3.531 12.410 13.588 1.00 95.62 72 ILE A N 1
ATOM 563 C CA . ILE A 1 72 ? -4.271 11.683 14.632 1.00 95.62 72 ILE A CA 1
ATOM 564 C C . ILE A 1 72 ? -4.205 10.173 14.381 1.00 95.62 72 ILE A C 1
ATOM 566 O O . ILE A 1 72 ? -3.949 9.407 15.305 1.00 95.62 72 ILE A O 1
ATOM 570 N N . LEU A 1 73 ? -4.424 9.749 13.134 1.00 96.25 73 LEU A N 1
ATOM 571 C CA . LEU A 1 73 ? -4.349 8.338 12.755 1.00 96.25 73 LEU A CA 1
ATOM 572 C C . LEU A 1 73 ? -2.933 7.771 12.959 1.00 96.25 73 LEU A C 1
ATOM 574 O O . LEU A 1 73 ? -2.800 6.671 13.495 1.00 96.25 73 LEU A O 1
ATOM 578 N N . ASP A 1 74 ? -1.900 8.538 12.604 1.00 96.44 74 ASP A N 1
ATOM 579 C CA . ASP A 1 74 ? -0.493 8.176 12.799 1.00 96.44 74 ASP A CA 1
ATOM 580 C C . ASP A 1 74 ? -0.171 7.993 14.288 1.00 96.44 74 ASP A C 1
ATOM 582 O O . ASP A 1 74 ? 0.358 6.953 14.671 1.00 96.44 74 ASP A O 1
ATOM 586 N N . LEU A 1 75 ? -0.576 8.936 15.150 1.00 96.31 75 LEU A N 1
ATOM 587 C CA . LEU A 1 75 ? -0.349 8.855 16.600 1.00 96.31 75 LEU A CA 1
ATOM 588 C C . LEU A 1 75 ? -0.976 7.608 17.238 1.00 96.31 75 LEU A C 1
ATOM 590 O O . LEU A 1 75 ? -0.418 7.036 18.175 1.00 96.31 75 LEU A O 1
ATOM 594 N N . GLU A 1 76 ? -2.144 7.175 16.761 1.00 95.88 76 GLU A N 1
ATOM 595 C CA . GLU A 1 76 ? -2.768 5.944 17.251 1.00 95.88 76 GLU A CA 1
ATOM 596 C C . GLU A 1 76 ? -2.090 4.693 16.680 1.00 95.88 76 GLU A C 1
ATOM 598 O O . GLU A 1 76 ? -1.866 3.727 17.414 1.00 95.88 76 GLU A O 1
ATOM 603 N N . ALA A 1 77 ? -1.719 4.700 15.398 1.00 97.25 77 ALA A N 1
ATOM 604 C CA . ALA A 1 77 ? -0.997 3.592 14.780 1.00 97.25 77 ALA A CA 1
ATOM 605 C C . ALA A 1 77 ? 0.414 3.411 15.346 1.00 97.25 77 ALA A C 1
ATOM 607 O O . ALA A 1 77 ? 0.879 2.275 15.423 1.00 97.25 77 ALA A O 1
ATOM 608 N N . GLU A 1 78 ? 1.090 4.475 15.783 1.00 97.62 78 GLU A N 1
ATOM 609 C CA . GLU A 1 78 ? 2.409 4.418 16.426 1.00 97.62 78 GLU A CA 1
ATOM 610 C C . GLU A 1 78 ? 2.422 3.556 17.694 1.00 97.62 78 GLU A C 1
ATOM 612 O O . GLU A 1 78 ? 3.434 2.918 17.987 1.00 97.62 78 GLU A O 1
ATOM 617 N N . LYS A 1 79 ? 1.294 3.478 18.409 1.00 97.19 79 LYS A N 1
ATOM 618 C CA . LYS A 1 79 ? 1.144 2.666 19.629 1.00 97.19 79 LYS A CA 1
ATOM 619 C C . LYS A 1 79 ? 1.045 1.166 1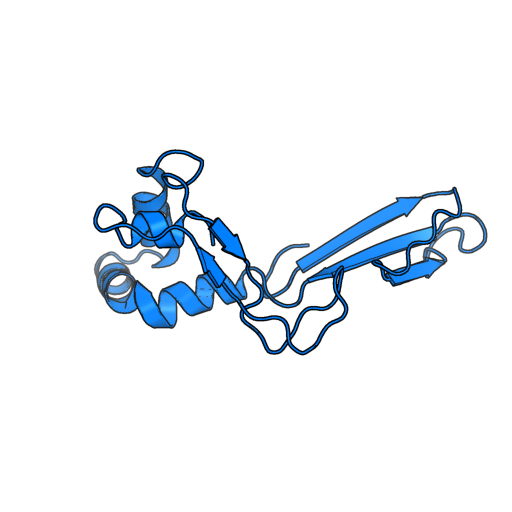9.343 1.00 97.19 79 LYS A C 1
ATOM 621 O O . LYS A 1 79 ? 1.220 0.362 20.255 1.00 97.19 79 LYS A O 1
ATOM 626 N N . VAL A 1 80 ? 0.734 0.783 18.105 1.00 97.88 80 VAL A N 1
ATOM 627 C CA . VAL A 1 80 ? 0.650 -0.618 17.680 1.00 97.88 80 VAL A CA 1
ATOM 628 C C . VAL A 1 80 ? 2.056 -1.101 17.299 1.00 97.88 80 VAL A C 1
ATOM 630 O O . VAL A 1 80 ? 2.766 -0.395 16.577 1.00 97.88 80 VAL A O 1
ATOM 633 N N . PRO A 1 81 ? 2.500 -2.289 17.743 1.00 96.31 81 PRO A N 1
ATOM 634 C CA . PRO A 1 81 ? 3.827 -2.789 17.404 1.00 96.31 81 PRO A CA 1
ATOM 635 C C . PRO A 1 81 ? 3.986 -3.053 15.893 1.00 96.31 81 PRO A C 1
ATOM 637 O O . PRO A 1 81 ? 3.006 -3.248 15.163 1.00 96.31 81 PRO A O 1
ATOM 640 N N . PRO A 1 82 ? 5.227 -3.054 15.368 1.00 96.25 82 PRO A N 1
ATOM 641 C CA . PRO A 1 82 ? 5.503 -3.513 14.009 1.00 96.25 82 PRO A CA 1
ATOM 642 C C . PRO A 1 82 ? 4.879 -4.887 13.726 1.00 96.25 82 PRO A C 1
ATOM 644 O O . PRO A 1 82 ? 4.928 -5.780 14.565 1.00 96.25 82 PRO A O 1
ATOM 647 N N . GLY A 1 83 ? 4.302 -5.046 12.534 1.00 93.94 83 GLY A N 1
ATOM 648 C CA . GLY A 1 83 ? 3.596 -6.268 12.136 1.00 93.94 83 GLY A CA 1
ATOM 649 C C . GLY A 1 83 ? 2.103 -6.288 12.474 1.00 93.94 83 GLY A C 1
ATOM 650 O O . GLY A 1 83 ? 1.434 -7.236 12.075 1.00 93.94 83 GLY A O 1
ATOM 651 N N . SER A 1 84 ? 1.574 -5.264 13.160 1.00 96.81 84 SER A N 1
ATOM 652 C CA . SER A 1 84 ? 0.133 -5.081 13.401 1.00 96.81 84 SER A CA 1
ATOM 653 C C . SER A 1 84 ? -0.558 -6.332 13.955 1.00 96.81 84 SER A C 1
ATOM 655 O O . SER A 1 84 ? -1.662 -6.663 13.530 1.00 96.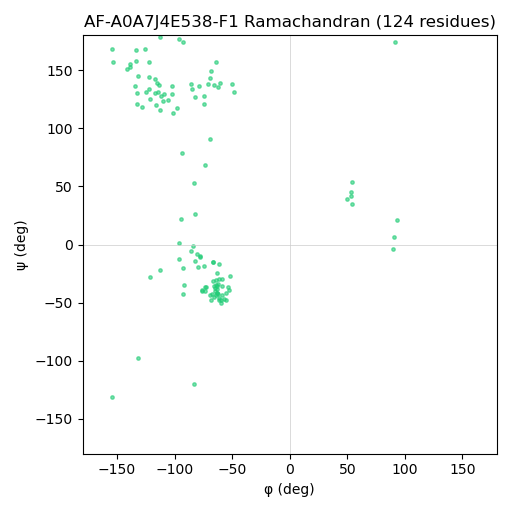81 84 SER A O 1
ATOM 657 N N . GLU A 1 85 ? 0.124 -7.048 14.858 1.00 96.31 85 GLU A N 1
ATOM 658 C CA . GLU A 1 85 ? -0.350 -8.304 15.467 1.00 96.31 85 GLU A CA 1
ATOM 659 C C . GLU A 1 85 ? -0.765 -9.376 14.432 1.00 96.31 85 GLU A C 1
ATOM 661 O O . GLU A 1 85 ? -1.685 -10.166 14.636 1.00 96.31 85 GLU A O 1
ATOM 666 N N . GLY A 1 86 ? -0.066 -9.418 13.292 1.00 95.56 86 GLY A N 1
ATOM 667 C CA . GLY A 1 86 ? -0.293 -10.396 12.225 1.00 95.56 86 GLY A CA 1
ATOM 668 C C . GLY A 1 86 ? -1.295 -9.952 11.158 1.00 95.56 86 GLY A C 1
ATOM 669 O O . GLY A 1 86 ? -1.627 -10.745 10.275 1.00 95.56 86 GLY A O 1
ATOM 670 N N . LEU A 1 87 ? -1.761 -8.700 11.199 1.00 97.00 87 LEU A N 1
ATOM 671 C CA . LEU A 1 87 ? -2.616 -8.146 10.156 1.00 97.00 87 LEU A CA 1
ATOM 672 C C . LEU A 1 87 ? -1.812 -7.826 8.887 1.00 97.00 87 LEU A C 1
ATOM 674 O O . LEU A 1 87 ? -0.820 -7.097 8.929 1.00 97.00 87 LEU A O 1
ATOM 678 N N . ILE A 1 88 ? -2.277 -8.328 7.742 1.00 96.62 88 ILE A N 1
ATOM 679 C CA . ILE A 1 88 ? -1.659 -8.095 6.431 1.00 96.62 88 ILE A CA 1
ATOM 680 C C . ILE A 1 88 ? -2.610 -7.283 5.560 1.00 96.62 88 ILE A C 1
ATOM 682 O O . ILE A 1 88 ? -3.777 -7.645 5.402 1.00 96.62 88 ILE A O 1
ATOM 686 N N . PHE A 1 89 ? -2.086 -6.221 4.949 1.00 96.25 89 PHE A N 1
ATOM 687 C CA . PHE A 1 89 ? -2.796 -5.427 3.955 1.00 96.25 89 PHE A CA 1
ATOM 688 C C . PHE A 1 89 ? -2.169 -5.593 2.568 1.00 96.25 89 PHE A C 1
ATOM 690 O O . PHE A 1 89 ? -0.966 -5.408 2.387 1.00 96.25 89 PHE A O 1
ATOM 697 N N . LEU A 1 90 ? -2.999 -5.932 1.582 1.00 94.00 90 LEU A N 1
ATOM 698 C CA . LEU A 1 90 ? -2.655 -5.894 0.164 1.00 94.00 90 LEU A CA 1
ATOM 699 C C . LEU A 1 90 ? -3.273 -4.626 -0.448 1.00 94.00 90 LEU A C 1
ATOM 701 O O . LEU A 1 90 ? -4.502 -4.548 -0.535 1.00 94.00 90 LEU A O 1
ATOM 705 N N . PRO A 1 91 ? -2.469 -3.639 -0.889 1.00 92.44 91 PRO A N 1
ATOM 706 C CA . PRO A 1 91 ? -2.934 -2.277 -1.168 1.00 92.44 91 PRO A CA 1
ATOM 707 C C . PRO A 1 91 ? -3.586 -2.082 -2.547 1.00 92.44 91 PRO A C 1
ATOM 709 O O . PRO A 1 91 ? -3.592 -0.970 -3.073 1.00 92.44 91 PRO A O 1
ATOM 712 N N . HIS A 1 92 ? -4.166 -3.124 -3.145 1.00 92.81 92 HIS A N 1
ATOM 713 C CA . HIS A 1 92 ? -4.742 -3.098 -4.500 1.00 92.81 92 HIS A CA 1
ATOM 714 C C . HIS A 1 92 ? -6.175 -2.537 -4.517 1.00 92.81 92 HIS A C 1
ATOM 716 O O . HIS A 1 92 ? -7.122 -3.175 -4.968 1.00 92.81 92 HIS A O 1
ATOM 722 N N . MET A 1 93 ? -6.361 -1.350 -3.944 1.00 89.38 93 MET A N 1
ATOM 723 C CA . MET A 1 93 ? -7.681 -0.780 -3.634 1.00 89.38 93 MET A CA 1
ATOM 724 C C . MET A 1 93 ? -8.419 -0.177 -4.844 1.00 89.38 93 MET A C 1
ATOM 726 O O . MET A 1 93 ? -9.593 0.171 -4.727 1.00 89.38 93 MET A O 1
ATOM 730 N N . MET A 1 94 ? -7.757 -0.032 -5.994 1.00 84.25 94 MET A N 1
ATOM 731 C CA . MET A 1 94 ? -8.381 0.404 -7.250 1.00 84.25 94 MET A CA 1
ATOM 732 C C . MET A 1 94 ? -8.765 -0.808 -8.117 1.00 84.25 94 MET A C 1
ATOM 734 O O . MET A 1 94 ? -8.530 -1.956 -7.746 1.00 84.25 94 MET A O 1
ATOM 738 N N . VAL A 1 95 ? -9.410 -0.572 -9.264 1.00 80.31 95 VAL A N 1
ATOM 739 C CA . VAL A 1 95 ? -9.678 -1.622 -10.257 1.00 80.31 95 VAL A CA 1
ATOM 740 C C . VAL A 1 95 ? -8.351 -2.038 -10.893 1.00 80.31 95 VAL A C 1
ATOM 742 O O . VAL A 1 95 ? -7.914 -1.437 -11.873 1.00 80.31 95 VAL A O 1
ATOM 745 N N . GLY A 1 96 ? -7.714 -3.040 -10.288 1.00 87.06 96 GLY A N 1
ATOM 746 C CA . GLY A 1 96 ? -6.488 -3.641 -10.784 1.00 87.06 96 GLY A CA 1
ATOM 747 C C . GLY A 1 96 ? -5.198 -3.031 -10.264 1.00 87.06 96 GLY A C 1
ATOM 748 O O . GLY A 1 96 ? -5.177 -2.004 -9.584 1.00 87.06 96 GLY A O 1
ATOM 749 N N . GLU A 1 97 ? -4.103 -3.675 -10.650 1.00 91.12 97 GLU A N 1
ATOM 750 C CA . GLU A 1 97 ? -2.745 -3.237 -10.384 1.00 91.12 97 GLU A CA 1
ATOM 751 C C . GLU A 1 97 ? -1.897 -3.290 -11.658 1.00 91.12 97 GLU A C 1
ATOM 753 O O . GLU A 1 97 ? -2.035 -4.178 -12.500 1.00 91.12 97 GLU A O 1
ATOM 758 N N . ARG A 1 98 ? -0.982 -2.326 -11.787 1.00 91.19 98 ARG A N 1
ATOM 759 C CA . ARG A 1 98 ? 0.038 -2.328 -12.842 1.00 91.19 98 ARG A CA 1
ATOM 760 C C . ARG A 1 98 ? 1.201 -3.210 -12.390 1.00 91.19 98 ARG A C 1
ATOM 762 O O . ARG A 1 98 ? 1.017 -4.391 -12.124 1.00 91.19 98 ARG A O 1
ATOM 769 N N . ALA A 1 99 ? 2.407 -2.671 -12.271 1.00 91.19 99 ALA A N 1
ATOM 770 C CA . ALA A 1 99 ? 3.545 -3.466 -11.845 1.00 91.19 99 ALA A CA 1
ATOM 771 C C . ALA A 1 99 ? 3.356 -3.941 -10.386 1.00 91.19 99 ALA A C 1
ATOM 773 O O . ALA A 1 99 ? 2.960 -3.138 -9.542 1.00 91.19 99 ALA A O 1
ATOM 774 N N . PRO A 1 100 ? 3.678 -5.206 -10.054 1.00 89.75 100 PRO A N 1
ATOM 775 C CA . PRO A 1 100 ? 4.276 -6.231 -10.918 1.00 89.75 100 PRO A CA 1
ATOM 776 C C . PRO A 1 100 ? 3.272 -7.204 -11.569 1.00 89.75 100 PRO A C 1
ATOM 778 O O . PRO A 1 100 ? 3.714 -8.145 -12.229 1.00 89.75 100 PRO A O 1
ATOM 781 N N . TYR A 1 101 ? 1.968 -7.042 -11.331 1.00 91.81 101 TYR A N 1
ATOM 782 C CA . TYR A 1 101 ? 0.946 -8.043 -11.664 1.00 91.81 101 TYR A CA 1
ATOM 783 C C . TYR A 1 101 ? 0.330 -7.864 -13.052 1.00 91.81 101 TYR A C 1
ATOM 785 O O . TYR A 1 101 ? 0.064 -8.860 -13.715 1.00 91.81 101 TYR A O 1
ATOM 793 N N . TRP A 1 102 ? 0.164 -6.620 -13.502 1.00 92.19 102 TRP A N 1
ATOM 794 C CA . TRP A 1 102 ? -0.472 -6.257 -14.770 1.00 92.19 102 TRP A CA 1
ATOM 795 C C . TRP A 1 102 ? -1.858 -6.888 -14.928 1.00 92.19 102 TRP A C 1
ATOM 797 O O . TRP A 1 102 ? -2.184 -7.441 -15.974 1.00 92.19 102 TRP A O 1
ATOM 807 N N . ASP A 1 103 ? -2.651 -6.817 -13.863 1.00 92.88 103 ASP A N 1
ATOM 808 C CA . ASP A 1 103 ? -3.915 -7.532 -13.724 1.00 92.88 103 ASP A CA 1
ATOM 809 C C . ASP A 1 103 ? -4.994 -6.560 -13.227 1.00 92.88 103 ASP A C 1
ATOM 811 O O . ASP A 1 103 ? -4.868 -5.933 -12.170 1.00 92.88 103 ASP A O 1
ATOM 815 N N . ASP A 1 104 ? -6.055 -6.411 -14.018 1.00 92.44 104 ASP A N 1
ATOM 816 C CA . ASP A 1 104 ? -7.184 -5.513 -13.783 1.00 92.44 104 ASP A CA 1
ATOM 817 C C . ASP A 1 104 ? -8.222 -6.070 -12.784 1.00 92.44 104 ASP A C 1
ATOM 819 O O . ASP A 1 104 ? -9.116 -5.351 -12.308 1.00 92.44 104 ASP A O 1
ATOM 823 N N . HIS A 1 105 ? -8.084 -7.334 -12.389 1.00 92.50 105 HIS A N 1
ATOM 824 C CA . HIS A 1 105 ? -8.961 -8.032 -11.456 1.00 92.50 105 HIS A CA 1
ATOM 825 C C . HIS A 1 105 ? -8.453 -8.039 -10.011 1.00 92.50 105 HIS A C 1
ATOM 827 O O . HIS A 1 105 ? -9.242 -8.319 -9.106 1.00 92.50 105 HIS A O 1
ATOM 833 N N . VAL A 1 106 ? -7.193 -7.670 -9.756 1.00 92.94 106 VAL A N 1
ATOM 834 C CA . VAL A 1 106 ? -6.647 -7.605 -8.388 1.00 92.94 106 VAL A CA 1
ATOM 835 C C . VAL A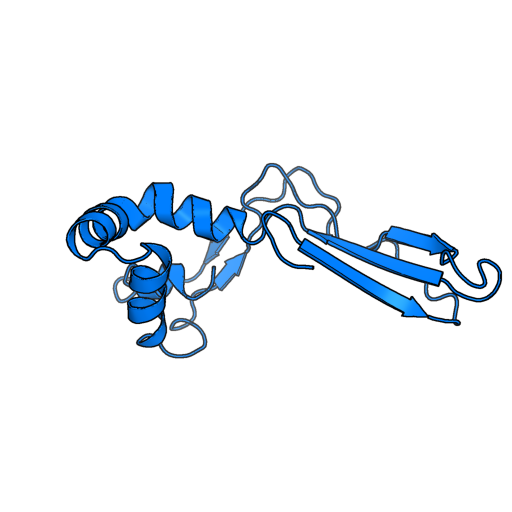 1 106 ? -7.429 -6.597 -7.541 1.00 92.94 106 VAL A C 1
ATOM 837 O O . VAL A 1 106 ? -7.807 -5.521 -8.016 1.00 92.94 106 VAL A O 1
ATOM 840 N N . ARG A 1 107 ? -7.703 -6.957 -6.283 1.00 93.38 107 ARG A N 1
ATOM 841 C CA . ARG A 1 107 ? -8.420 -6.128 -5.304 1.00 93.38 107 ARG A 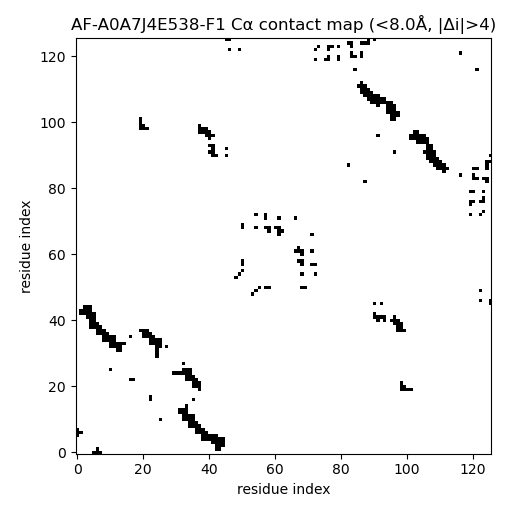CA 1
ATOM 842 C C . ARG A 1 107 ? -7.699 -6.114 -3.963 1.00 93.38 107 ARG A C 1
ATOM 844 O O . ARG A 1 107 ? -6.919 -7.014 -3.654 1.00 93.38 107 ARG A O 1
ATOM 851 N N . GLY A 1 108 ? -7.976 -5.081 -3.174 1.00 93.56 108 GLY A N 1
ATOM 852 C CA . GLY A 1 108 ? -7.386 -4.897 -1.859 1.00 93.56 108 GLY A CA 1
ATOM 853 C C . GLY A 1 108 ? -7.895 -5.938 -0.872 1.00 93.56 108 GLY A C 1
ATOM 854 O O . GLY A 1 108 ? -9.062 -6.330 -0.914 1.00 93.56 108 GLY A O 1
ATOM 855 N N . ILE A 1 109 ? -7.011 -6.395 0.012 1.00 95.25 109 ILE A N 1
ATOM 856 C CA . ILE A 1 109 ? -7.320 -7.422 1.011 1.00 95.25 109 ILE A CA 1
ATOM 857 C C . ILE A 1 109 ? -6.764 -6.977 2.355 1.00 95.25 109 ILE A C 1
ATOM 859 O O . ILE A 1 109 ? -5.621 -6.539 2.440 1.00 95.25 109 ILE A O 1
ATOM 863 N N . ILE A 1 110 ? -7.560 -7.149 3.406 1.00 96.25 110 ILE A N 1
ATOM 864 C CA . ILE A 1 110 ? -7.093 -7.126 4.790 1.00 96.25 110 ILE A CA 1
ATOM 865 C C . ILE A 1 110 ? -7.268 -8.546 5.323 1.00 96.25 110 ILE A C 1
ATOM 867 O O . ILE A 1 110 ? -8.391 -9.047 5.393 1.00 96.25 110 ILE A O 1
ATOM 871 N N . ALA A 1 111 ? -6.166 -9.207 5.661 1.00 97.38 111 ALA A N 1
ATOM 872 C CA . ALA A 1 111 ? -6.148 -10.595 6.108 1.00 97.38 111 ALA A CA 1
ATOM 873 C C . ALA A 1 111 ? -5.639 -10.697 7.550 1.00 97.38 111 ALA A C 1
ATOM 875 O O . ALA A 1 111 ? -4.719 -9.979 7.935 1.00 97.38 111 ALA A O 1
ATOM 876 N N . GLY A 1 112 ? -6.229 -11.610 8.331 1.00 96.62 112 GLY A N 1
ATOM 877 C CA . GLY A 1 112 ? -5.821 -11.875 9.717 1.00 96.62 112 GLY A CA 1
ATOM 878 C C . GLY A 1 112 ? -6.585 -11.087 10.788 1.00 96.62 112 GLY A C 1
ATOM 879 O O . GLY A 1 112 ? -6.081 -10.923 11.891 1.00 96.62 112 GLY A O 1
ATOM 880 N N . LEU A 1 113 ? -7.789 -10.577 10.503 1.00 97.06 113 LEU A N 1
ATOM 881 C CA . LEU A 1 113 ? -8.587 -9.859 11.505 1.00 97.06 113 LEU A CA 1
ATOM 882 C C . LEU A 1 113 ? -8.970 -10.755 12.698 1.00 97.06 113 LEU A C 1
ATOM 884 O O . LEU A 1 113 ? -9.439 -11.878 12.525 1.00 97.06 113 LEU A O 1
ATOM 888 N N . THR A 1 114 ? -8.834 -10.209 13.907 1.00 96.62 114 THR A N 1
ATOM 889 C CA . THR A 1 114 ? -9.288 -10.797 15.172 1.00 96.62 114 THR A CA 1
ATOM 890 C C . THR A 1 114 ? -10.026 -9.728 15.981 1.00 96.62 114 THR A C 1
ATOM 892 O O . THR A 1 114 ? -9.939 -8.540 15.670 1.00 96.62 114 THR A O 1
ATOM 895 N N . VAL A 1 115 ? -10.736 -10.125 17.042 1.00 96.69 115 VAL A N 1
ATOM 896 C CA . VAL A 1 115 ? -11.479 -9.185 17.908 1.00 96.69 115 VAL A CA 1
ATOM 897 C C . VAL A 1 115 ? -10.583 -8.223 18.699 1.00 96.69 115 VAL A C 1
ATOM 899 O O . VAL A 1 115 ? -11.079 -7.230 19.222 1.00 96.69 115 VAL A O 1
ATOM 902 N N . TYR A 1 116 ? -9.279 -8.495 18.785 1.00 95.25 116 TYR A N 1
ATOM 903 C CA . TYR A 1 116 ? -8.313 -7.620 19.455 1.00 95.25 116 TYR A CA 1
ATOM 904 C C . TYR A 1 116 ? -7.883 -6.437 18.579 1.00 95.25 116 TYR A C 1
ATOM 906 O O . TYR A 1 116 ? -7.391 -5.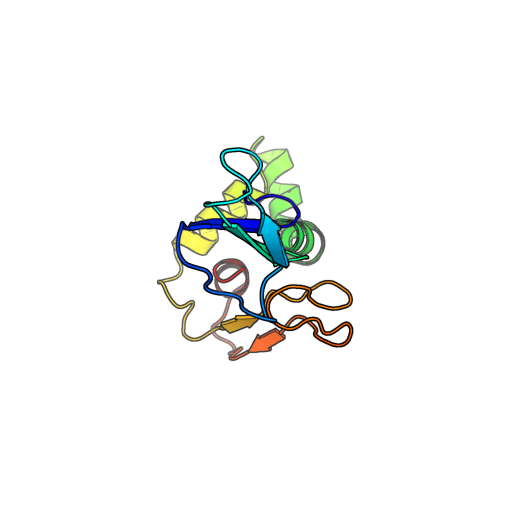432 19.092 1.00 95.25 116 TYR A O 1
ATOM 914 N N . HIS A 1 117 ? -8.080 -6.530 17.261 1.00 97.25 117 HIS A N 1
ATOM 915 C CA . HIS A 1 117 ? -7.654 -5.491 16.336 1.00 97.25 117 HIS A CA 1
ATOM 916 C C . HIS A 1 117 ? -8.571 -4.272 16.408 1.00 97.25 117 HIS A C 1
ATOM 918 O O . HIS A 1 117 ? -9.772 -4.329 16.148 1.00 97.25 117 HIS A O 1
ATOM 924 N N . THR A 1 118 ? -7.964 -3.135 16.729 1.00 95.94 118 THR A N 1
ATOM 925 C CA . THR A 1 118 ? -8.615 -1.823 16.715 1.00 95.94 118 THR A CA 1
ATOM 926 C C . THR A 1 118 ? -8.411 -1.125 15.372 1.00 95.94 118 THR A C 1
ATOM 928 O O . THR A 1 118 ? -7.624 -1.562 14.532 1.00 95.94 118 THR A O 1
ATOM 931 N N . LYS A 1 119 ? -9.058 0.030 15.179 1.00 95.44 119 LYS A N 1
ATOM 932 C CA . LYS A 1 119 ? -8.854 0.872 13.991 1.00 95.44 119 LYS A CA 1
ATOM 933 C C . LYS A 1 119 ? -7.374 1.210 13.750 1.00 95.44 119 LYS A C 1
ATOM 935 O O . LYS A 1 119 ? -6.937 1.200 12.606 1.00 95.44 119 LYS A O 1
ATOM 940 N N . ALA A 1 120 ? -6.601 1.428 14.816 1.00 96.69 120 ALA A N 1
ATOM 941 C CA . ALA A 1 120 ? -5.163 1.681 14.734 1.00 96.69 120 ALA A CA 1
ATOM 942 C C . ALA A 1 120 ? -4.383 0.486 14.158 1.00 96.69 120 ALA A C 1
ATOM 944 O O . ALA A 1 120 ? -3.483 0.677 13.344 1.00 96.69 120 ALA A O 1
ATOM 945 N N . HIS A 1 121 ? -4.771 -0.746 14.515 1.00 97.62 121 HIS A N 1
ATOM 946 C CA . HIS A 1 121 ? -4.169 -1.962 13.955 1.00 97.62 121 HIS A CA 1
ATOM 947 C C . HIS A 1 121 ? -4.444 -2.077 12.458 1.00 97.62 121 HIS A C 1
ATOM 949 O O . HIS A 1 121 ? -3.575 -2.508 11.710 1.00 97.62 121 HIS A O 1
ATOM 955 N N . ILE A 1 122 ? -5.641 -1.670 12.025 1.00 96.69 122 ILE A N 1
ATOM 956 C CA . ILE A 1 122 ? -6.021 -1.679 10.611 1.00 96.69 122 ILE A CA 1
ATOM 957 C C . ILE A 1 122 ? -5.322 -0.559 9.841 1.00 96.69 122 ILE A C 1
ATOM 959 O O . ILE A 1 122 ? -4.951 -0.787 8.701 1.00 96.69 122 ILE A O 1
ATOM 963 N N . PHE A 1 123 ? -5.117 0.618 10.438 1.00 97.00 123 PHE A N 1
ATOM 964 C CA . PHE A 1 123 ? -4.468 1.749 9.769 1.00 97.00 123 PHE A CA 1
ATOM 965 C C . PHE A 1 123 ? -2.954 1.568 9.602 1.00 97.00 123 PHE A C 1
ATOM 967 O O . PHE A 1 123 ? -2.422 1.881 8.548 1.00 97.00 123 PHE A O 1
ATOM 974 N N . ARG A 1 124 ? -2.251 1.025 10.603 1.00 96.25 124 ARG A N 1
ATOM 975 C CA . ARG A 1 124 ? -0.786 0.869 10.571 1.00 96.25 124 ARG A CA 1
ATOM 976 C C . ARG A 1 124 ? -0.204 0.151 9.331 1.00 96.25 124 ARG A C 1
ATOM 978 O O . ARG A 1 124 ? 0.877 0.549 8.911 1.00 96.25 124 ARG A O 1
ATOM 985 N N . PRO A 1 125 ? -0.819 -0.913 8.772 1.00 94.50 125 PRO A N 1
ATOM 986 C CA . PRO A 1 125 ? -0.299 -1.586 7.582 1.00 94.50 125 PRO A CA 1
ATOM 987 C C . PRO A 1 125 ? -0.707 -0.928 6.249 1.00 94.50 125 PRO A C 1
ATOM 989 O O . PRO A 1 125 ? -0.327 -1.469 5.211 1.00 94.50 125 PRO A O 1
ATOM 992 N N . PHE A 1 126 ? -1.498 0.157 6.255 1.00 91.12 126 PHE A N 1
ATOM 993 C CA . PHE A 1 126 ? -1.867 0.909 5.042 1.00 91.12 126 PHE A CA 1
ATOM 994 C C . PHE A 1 126 ? -0.709 1.756 4.512 1.00 91.12 126 PHE A C 1
ATOM 996 O O . PHE A 1 126 ? -0.656 1.914 3.268 1.00 91.12 126 PHE A O 1
#

Mean predicted aligned error: 4.11 Å

pLDDT: mean 93.67, std 2.76, range [80.31, 97.88]

Foldseek 3Di:
DFDQWDKDKDKDQDPPDDLLWDKAQDPPPSVRMIITMFTWNGDVVLLVCCCVPVVVVLVVVCVVVVHDSSVVLVVLLVPQDPCLQVWAKDRQDAQDTRGRPNHRNDHIDIPDDDPVHDSSSVNNND

Sequence (126 aa):
MLGTSMCNGFVNEELRLSPKLVNYPYVVQDQKMLYSFAGIVTAGYCIRWFRDQLGKQEAALASQLNISSYSILDLEAEKVPPGSEGLIFLPHMMVGERAPYWDDHVRGIIAGLTVYHTKAHIFRPF

Radius of gyration: 18.5 Å; Cα contacts (8 Å, |Δi|>4): 209; chains: 1; bounding box: 39×34×46 Å

Secondary structure (DSSP, 8-state):
-BSSSEEEEEEESS----TTSEEEE-SSSTTT-EEEEEEES-SHHHHHHHHHHT-HHHHHHHHHHTS-HHHHHHHHHHTSPTTGGG-EEE---SS-B-TTT-BTT---EEE---TT--HHHHHTT-